Protein AF-A0A8S3IFV9-F1 (afdb_monomer_lite)

Sequence (75 aa):
RKALGKDLYDKVIIHTKLIESDYFGLQFTDTHNVEQWLDATKSIKKQRKTGPPYTFRFRVKFYTSDPRNLHEELT

Organism: NCBI:txid392030

Structure (mmCIF, N/CA/C/O backbone):
data_AF-A0A8S3IFV9-F1
#
_entry.id   AF-A0A8S3IFV9-F1
#
loop_
_atom_site.group_PDB
_atom_site.id
_atom_site.type_symbol
_atom_site.label_atom_id
_atom_site.label_alt_id
_atom_site.label_comp_id
_atom_site.label_asym_id
_atom_site.label_entity_id
_atom_site.label_seq_id
_atom_site.pdbx_PDB_ins_code
_atom_site.Cartn_x
_atom_site.Cartn_y
_atom_site.Cartn_z
_atom_site.occupancy
_atom_site.B_iso_or_equiv
_atom_site.auth_seq_id
_atom_site.auth_comp_id
_atom_site.auth_asym_id
_atom_site.auth_atom_id
_atom_site.pdbx_PDB_model_num
ATOM 1 N N . ARG A 1 1 ? -17.215 -7.590 8.284 1.00 56.81 1 ARG A N 1
ATOM 2 C CA . ARG A 1 1 ? -15.948 -8.250 7.871 1.00 56.81 1 ARG A CA 1
ATOM 3 C C . ARG A 1 1 ? -14.775 -7.298 8.101 1.00 56.81 1 ARG A C 1
ATOM 5 O O . ARG A 1 1 ? -14.892 -6.131 7.745 1.00 56.81 1 ARG A O 1
ATOM 12 N N . LYS A 1 2 ? -13.688 -7.753 8.736 1.00 81.12 2 LYS A N 1
ATOM 13 C CA . LYS A 1 2 ? -12.447 -6.974 8.896 1.00 81.12 2 LYS A CA 1
ATOM 14 C C . LYS A 1 2 ? -11.521 -7.330 7.729 1.00 81.12 2 LYS A C 1
ATOM 16 O O . 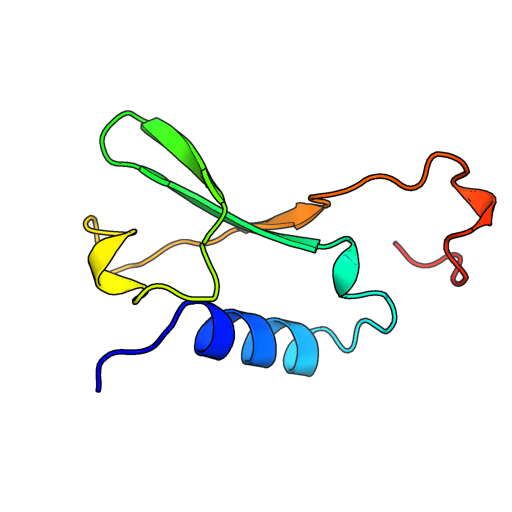LYS A 1 2 ? -10.823 -8.326 7.826 1.00 81.12 2 LYS A O 1
ATOM 21 N N . ALA A 1 3 ? -11.572 -6.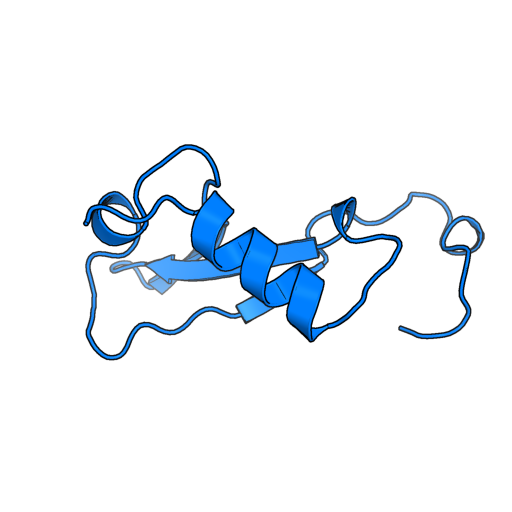566 6.638 1.00 90.69 3 ALA A N 1
ATOM 22 C CA . ALA A 1 3 ? -10.679 -6.792 5.500 1.00 90.69 3 ALA A CA 1
ATOM 23 C C . ALA A 1 3 ? -9.221 -6.509 5.898 1.00 90.69 3 ALA A C 1
ATOM 25 O O . ALA A 1 3 ? -8.945 -5.522 6.604 1.00 90.69 3 ALA A O 1
ATOM 26 N N . LEU A 1 4 ? -8.320 -7.390 5.477 1.00 96.44 4 LEU A N 1
ATOM 27 C CA . LEU A 1 4 ? -6.872 -7.235 5.552 1.00 96.44 4 LEU A CA 1
ATOM 28 C C . LEU A 1 4 ? -6.372 -6.370 4.397 1.00 96.44 4 LEU A C 1
ATOM 30 O O . LEU A 1 4 ? -7.055 -6.217 3.386 1.00 96.44 4 LEU A O 1
ATOM 34 N N . GLY A 1 5 ? -5.175 -5.800 4.542 1.00 95.62 5 GLY A N 1
ATOM 35 C CA . GLY A 1 5 ? -4.527 -5.084 3.446 1.00 95.62 5 GLY A CA 1
ATOM 36 C C . GLY A 1 5 ? -4.350 -5.974 2.213 1.00 95.62 5 GLY A C 1
ATOM 37 O O . GLY A 1 5 ? -4.582 -5.509 1.099 1.00 95.62 5 GLY A O 1
ATOM 38 N N . LYS A 1 6 ? -4.050 -7.266 2.424 1.00 95.69 6 LYS A N 1
ATOM 39 C CA . LYS A 1 6 ? -3.925 -8.265 1.356 1.00 95.69 6 L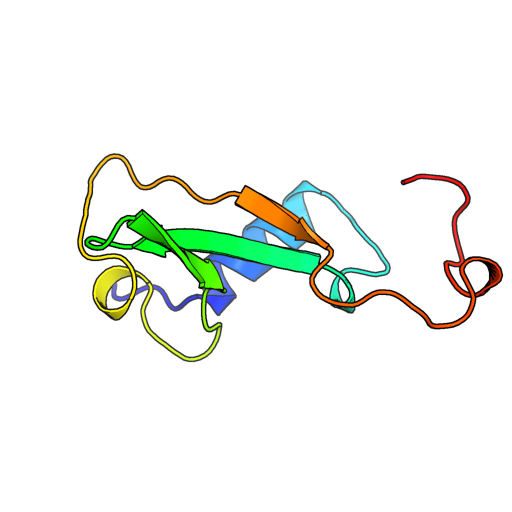YS A CA 1
ATOM 40 C C . LYS A 1 6 ? -5.196 -8.376 0.513 1.00 95.69 6 LYS A C 1
ATOM 42 O O . LYS A 1 6 ? -5.107 -8.368 -0.704 1.00 95.69 6 LYS A O 1
ATOM 47 N N . ASP A 1 7 ? -6.373 -8.376 1.141 1.00 96.25 7 ASP A N 1
ATOM 48 C CA . ASP A 1 7 ? -7.649 -8.523 0.425 1.00 96.25 7 ASP A CA 1
ATOM 49 C C . ASP A 1 7 ? -7.887 -7.392 -0.588 1.00 96.25 7 ASP A C 1
ATOM 51 O O . ASP A 1 7 ? -8.507 -7.597 -1.631 1.00 96.25 7 ASP A O 1
ATOM 55 N N . LEU A 1 8 ? -7.444 -6.172 -0.262 1.00 95.25 8 LEU A N 1
ATOM 56 C CA . LEU A 1 8 ? -7.523 -5.034 -1.177 1.00 95.25 8 LEU A CA 1
ATOM 57 C C . LEU A 1 8 ? -6.431 -5.114 -2.242 1.00 95.25 8 LEU A C 1
ATOM 59 O O . LEU A 1 8 ? -6.714 -4.871 -3.411 1.00 95.25 8 LEU A O 1
ATOM 63 N N . TYR A 1 9 ? -5.212 -5.461 -1.837 1.00 95.62 9 TYR A N 1
ATOM 64 C CA . TYR A 1 9 ? -4.078 -5.596 -2.740 1.00 95.62 9 TYR A CA 1
ATOM 65 C C . TYR A 1 9 ? -4.339 -6.635 -3.835 1.00 95.62 9 TYR A C 1
ATOM 67 O O . TYR A 1 9 ? -4.250 -6.304 -5.013 1.00 95.62 9 TYR A O 1
ATOM 75 N N . ASP A 1 10 ? -4.780 -7.838 -3.461 1.00 95.00 10 ASP A N 1
ATOM 76 C CA . ASP A 1 10 ? -5.093 -8.924 -4.396 1.00 95.00 10 ASP A CA 1
ATOM 77 C C . ASP A 1 10 ? -6.125 -8.479 -5.445 1.00 95.00 10 ASP A C 1
ATOM 79 O O . ASP A 1 10 ? -5.984 -8.768 -6.630 1.00 95.00 10 ASP A O 1
ATOM 83 N N . LYS A 1 11 ? -7.150 -7.717 -5.035 1.00 95.56 11 LYS A N 1
ATOM 84 C CA . LYS A 1 11 ? -8.154 -7.176 -5.965 1.00 95.56 11 LYS A CA 1
ATOM 85 C C . LYS A 1 11 ? -7.566 -6.183 -6.956 1.00 95.56 11 LYS A C 1
ATOM 87 O O . LYS A 1 11 ? -7.987 -6.174 -8.108 1.00 95.56 11 LYS A O 1
ATOM 92 N N . VAL A 1 12 ? -6.635 -5.342 -6.509 1.00 95.00 12 VAL A N 1
ATOM 93 C CA . VAL A 1 12 ? -5.946 -4.394 -7.389 1.00 95.00 12 VAL A CA 1
ATOM 94 C C . VAL A 1 12 ? -5.083 -5.154 -8.389 1.00 95.00 12 VAL A C 1
ATOM 96 O O . VAL A 1 12 ? -5.217 -4.888 -9.574 1.00 95.00 12 VAL A O 1
ATOM 99 N N . ILE A 1 13 ? -4.307 -6.151 -7.952 1.00 93.31 13 ILE A N 1
ATOM 100 C CA . ILE A 1 13 ? -3.469 -6.966 -8.848 1.00 93.31 13 ILE A CA 1
ATOM 101 C C . ILE A 1 13 ? -4.304 -7.724 -9.884 1.00 93.31 13 ILE A C 1
ATOM 103 O O . ILE A 1 13 ? -3.985 -7.700 -11.069 1.00 93.31 13 ILE A O 1
ATOM 107 N N . ILE A 1 14 ? -5.422 -8.331 -9.475 1.00 93.56 14 ILE A N 1
ATOM 108 C CA . ILE A 1 14 ? -6.347 -8.994 -10.410 1.00 93.56 14 ILE A CA 1
ATOM 109 C C . ILE A 1 14 ? -6.919 -7.992 -11.426 1.00 93.56 14 ILE A C 1
ATOM 111 O O . ILE A 1 14 ? -7.091 -8.328 -12.597 1.00 93.56 14 ILE A O 1
ATOM 115 N N . HIS A 1 15 ? -7.228 -6.768 -10.991 1.00 93.56 15 HIS A N 1
ATOM 116 C CA . HIS A 1 15 ? -7.789 -5.735 -11.858 1.00 93.56 15 HIS A CA 1
ATOM 117 C C . HIS A 1 15 ? -6.760 -5.162 -12.841 1.00 93.56 15 HIS A C 1
ATOM 119 O O . HIS A 1 15 ? -7.100 -4.937 -14.001 1.00 93.56 15 HIS A O 1
ATOM 125 N N . THR A 1 16 ? -5.520 -4.941 -12.398 1.00 90.38 16 THR A N 1
ATOM 126 C CA . THR A 1 16 ? -4.443 -4.390 -13.231 1.00 90.38 16 THR A CA 1
ATOM 127 C C . THR A 1 16 ? -3.771 -5.441 -14.109 1.00 90.38 16 THR A C 1
ATOM 129 O O . THR A 1 16 ? -3.179 -5.073 -15.116 1.00 90.38 16 THR A O 1
ATOM 132 N N . LYS A 1 17 ? -3.894 -6.734 -13.767 1.00 88.38 17 LYS A N 1
ATOM 133 C CA . LYS A 1 17 ? -3.296 -7.875 -14.485 1.00 88.38 17 LYS A CA 1
ATOM 134 C C . LYS A 1 17 ? -1.771 -7.784 -14.620 1.00 88.38 17 LYS A C 1
ATOM 136 O O . LYS A 1 17 ? -1.211 -8.236 -15.612 1.00 88.38 17 LYS A O 1
ATOM 141 N N . LEU A 1 18 ? -1.107 -7.204 -13.622 1.00 83.94 18 LEU A N 1
ATOM 142 C CA . LEU A 1 18 ? 0.350 -7.089 -13.608 1.00 83.94 18 LEU A CA 1
ATOM 143 C C . LEU A 1 18 ? 0.992 -8.440 -13.299 1.00 83.94 18 LEU A C 1
ATOM 145 O O . LEU A 1 18 ? 0.619 -9.090 -12.322 1.00 83.94 18 LEU A O 1
ATOM 149 N N . ILE A 1 19 ? 1.978 -8.821 -14.109 1.00 79.25 19 ILE A N 1
ATOM 150 C CA . ILE A 1 19 ? 2.796 -10.018 -13.887 1.00 79.25 19 ILE A CA 1
ATOM 151 C C . ILE A 1 19 ? 3.767 -9.766 -12.729 1.00 79.25 19 ILE A C 1
ATOM 153 O O . ILE A 1 19 ? 3.855 -10.559 -11.795 1.00 79.25 19 ILE A O 1
ATOM 157 N N . GLU A 1 20 ? 4.434 -8.614 -12.736 1.00 83.19 20 GLU A N 1
ATOM 158 C CA . GLU A 1 20 ? 5.453 -8.254 -11.750 1.00 83.19 20 GLU A CA 1
ATOM 159 C C . GLU A 1 20 ? 4.857 -7.444 -10.586 1.00 83.19 20 GLU A C 1
ATOM 161 O O . GLU A 1 20 ? 5.302 -6.345 -10.245 1.00 83.19 20 GLU A O 1
ATOM 166 N N . SER A 1 21 ? 3.803 -7.977 -9.957 1.00 84.38 21 SER A N 1
ATOM 167 C CA . SER A 1 21 ? 3.102 -7.277 -8.874 1.00 84.38 21 SER A CA 1
ATOM 168 C C . SER A 1 21 ? 4.004 -6.936 -7.690 1.00 84.38 21 SER A C 1
ATOM 170 O O . SER A 1 21 ? 3.745 -5.966 -6.988 1.00 84.38 21 SER A O 1
ATOM 172 N N . ASP A 1 22 ? 5.069 -7.699 -7.463 1.00 85.62 22 ASP A N 1
ATOM 173 C CA . ASP A 1 22 ? 5.913 -7.592 -6.268 1.00 85.62 22 ASP A CA 1
ATOM 174 C C . ASP A 1 22 ? 6.677 -6.262 -6.168 1.00 85.62 22 ASP A C 1
ATOM 176 O O . ASP A 1 22 ? 7.082 -5.857 -5.074 1.00 85.62 22 ASP A O 1
ATOM 180 N N . TYR A 1 23 ? 6.812 -5.532 -7.279 1.00 88.44 23 TYR A N 1
ATOM 181 C CA . TYR A 1 23 ? 7.390 -4.187 -7.288 1.00 88.44 23 TYR A CA 1
ATOM 182 C C . TYR A 1 23 ? 6.432 -3.113 -6.796 1.00 88.44 23 TYR A C 1
ATOM 184 O O . TYR A 1 23 ? 6.871 -2.006 -6.481 1.00 88.44 23 TYR A O 1
ATOM 192 N N . PHE A 1 24 ? 5.138 -3.404 -6.706 1.00 91.88 24 PHE A N 1
ATOM 193 C CA . PHE A 1 24 ? 4.119 -2.424 -6.382 1.00 91.88 24 PHE A CA 1
ATOM 194 C C . PHE A 1 24 ? 3.612 -2.559 -4.946 1.00 91.88 24 PHE A C 1
ATOM 196 O O . PHE A 1 24 ? 3.787 -3.549 -4.239 1.00 91.88 24 PHE A O 1
ATOM 203 N N . GLY A 1 25 ? 2.956 -1.504 -4.488 1.00 94.56 25 GLY A N 1
ATOM 204 C CA . GLY A 1 25 ? 2.281 -1.464 -3.208 1.00 94.56 25 GLY A CA 1
ATOM 205 C C . GLY A 1 25 ? 1.137 -0.465 -3.221 1.00 94.56 25 GLY A C 1
ATOM 206 O O . GLY A 1 25 ? 1.003 0.372 -4.116 1.00 94.56 25 GLY A O 1
ATOM 207 N N . LEU A 1 26 ? 0.312 -0.538 -2.183 1.00 96.50 26 LEU A N 1
ATOM 208 C CA . LEU A 1 26 ? -0.706 0.468 -1.913 1.00 96.50 26 LEU A CA 1
ATOM 209 C C . LEU A 1 26 ? -0.195 1.431 -0.851 1.00 96.50 26 LEU A C 1
ATOM 211 O O . LEU A 1 26 ? 0.292 1.005 0.192 1.00 96.50 26 LEU A O 1
ATOM 215 N N . GLN A 1 27 ? -0.346 2.722 -1.100 1.00 96.31 27 GLN A N 1
ATOM 216 C CA . GLN A 1 27 ? 0.074 3.792 -0.210 1.00 96.31 27 GLN A CA 1
ATOM 217 C C . GLN A 1 27 ? -1.130 4.656 0.180 1.00 96.31 27 GLN A C 1
ATOM 219 O O . GLN A 1 27 ? -2.064 4.834 -0.604 1.00 96.31 27 GLN A O 1
ATOM 224 N N . PHE A 1 28 ? -1.126 5.209 1.388 1.00 95.19 28 PHE A N 1
ATOM 225 C CA . PHE A 1 28 ? -2.137 6.148 1.867 1.00 95.19 28 PHE A CA 1
ATOM 226 C C . PHE A 1 28 ? -1.495 7.255 2.709 1.00 95.19 28 PHE A C 1
ATOM 228 O O . PHE A 1 28 ? -0.421 7.070 3.265 1.00 95.19 28 PHE A O 1
ATOM 235 N N . THR A 1 29 ? -2.159 8.404 2.830 1.00 93.62 29 THR A N 1
ATOM 236 C CA . THR A 1 29 ? -1.702 9.517 3.686 1.00 93.62 29 THR A CA 1
ATOM 237 C C . THR A 1 29 ? -2.328 9.416 5.076 1.00 93.62 29 THR A C 1
ATOM 239 O O . THR A 1 29 ? -3.549 9.483 5.180 1.00 93.62 29 THR A O 1
ATOM 242 N N . ASP A 1 30 ? -1.560 9.222 6.138 1.00 91.00 30 ASP A N 1
ATOM 243 C CA . ASP A 1 30 ? -2.109 9.076 7.488 1.00 91.00 30 ASP A CA 1
ATOM 244 C C . ASP A 1 30 ? -2.688 10.392 8.065 1.00 91.00 30 ASP A C 1
ATOM 246 O O . ASP A 1 30 ? -2.795 11.412 7.383 1.00 91.00 30 ASP A O 1
ATOM 250 N N . THR A 1 31 ? -3.110 10.371 9.332 1.00 89.81 31 THR A N 1
ATOM 251 C CA . THR A 1 31 ? -3.660 11.553 10.024 1.00 89.81 31 THR A CA 1
ATOM 252 C C . THR A 1 31 ? -2.640 12.666 10.257 1.00 89.81 31 THR A C 1
ATOM 254 O O . THR A 1 31 ? -3.040 13.786 10.552 1.00 89.81 31 THR A O 1
ATOM 257 N N . HIS A 1 32 ? -1.347 12.371 10.134 1.00 91.12 32 HIS A N 1
ATOM 258 C CA . HIS A 1 32 ? -0.246 13.318 10.293 1.00 91.12 32 HIS A CA 1
ATOM 259 C C . HIS A 1 32 ? 0.282 13.810 8.938 1.00 91.12 32 HIS A C 1
ATOM 261 O O . HIS A 1 32 ? 1.358 14.395 8.874 1.00 91.12 32 HIS A O 1
ATOM 267 N N . ASN A 1 33 ? -0.467 13.578 7.853 1.00 90.00 33 ASN A N 1
ATOM 268 C CA . ASN A 1 33 ? -0.067 13.875 6.478 1.00 90.00 33 ASN A CA 1
ATOM 269 C C . ASN A 1 33 ? 1.198 13.137 6.005 1.00 90.00 33 ASN A C 1
ATOM 271 O O . ASN A 1 33 ? 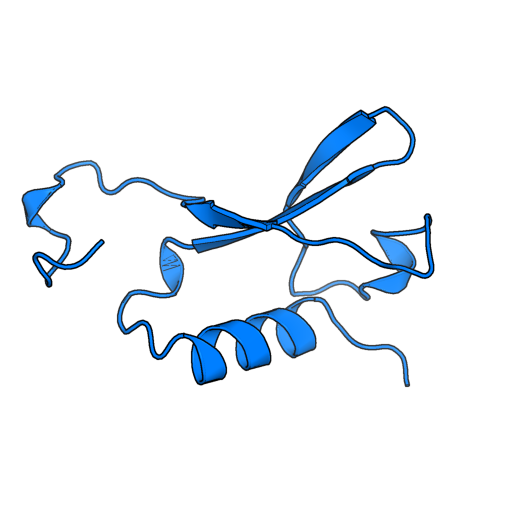1.821 13.545 5.027 1.00 90.00 33 ASN A O 1
ATOM 275 N N . VAL A 1 34 ? 1.550 12.018 6.640 1.00 93.12 34 VAL A N 1
ATOM 276 C CA . VAL A 1 34 ? 2.697 11.198 6.247 1.00 93.12 34 VAL A CA 1
ATOM 277 C C . VAL A 1 34 ? 2.230 10.087 5.319 1.00 93.12 34 VAL A C 1
ATOM 279 O O . VAL A 1 34 ? 1.220 9.423 5.563 1.00 93.12 34 VAL A O 1
ATOM 282 N N . GLU A 1 35 ? 2.964 9.857 4.234 1.00 94.25 35 GLU A N 1
ATOM 283 C CA . GLU A 1 35 ? 2.671 8.726 3.367 1.00 94.25 35 GLU A CA 1
ATOM 284 C C . GLU A 1 35 ? 3.096 7.406 4.014 1.00 94.25 35 GLU A C 1
ATOM 286 O O . GLU A 1 35 ? 4.211 7.262 4.510 1.00 94.25 35 GLU A O 1
ATOM 291 N N . GLN A 1 36 ? 2.198 6.427 4.005 1.00 95.25 36 GLN A N 1
ATOM 292 C CA . GLN A 1 36 ? 2.384 5.118 4.614 1.00 95.25 36 GLN A CA 1
ATOM 293 C C . GLN A 1 36 ? 2.024 4.027 3.614 1.00 95.25 36 GLN A C 1
ATOM 295 O O . GLN A 1 36 ? 1.024 4.124 2.899 1.00 95.25 36 GLN A O 1
ATOM 300 N N . TRP A 1 37 ? 2.822 2.963 3.584 1.00 96.12 37 TRP A N 1
ATOM 301 C CA . TRP A 1 37 ? 2.479 1.755 2.843 1.00 96.12 37 TRP A CA 1
ATOM 302 C C . TRP A 1 37 ? 1.429 0.950 3.608 1.00 96.12 37 TRP A C 1
ATOM 304 O O . TRP A 1 37 ? 1.500 0.798 4.826 1.00 96.12 37 TRP A O 1
ATOM 314 N N . LEU A 1 38 ? 0.460 0.406 2.882 1.00 96.25 38 LEU A N 1
ATOM 315 C CA . LEU A 1 38 ? -0.523 -0.518 3.417 1.00 96.25 38 LEU A CA 1
ATOM 316 C C . LEU A 1 38 ? 0.160 -1.846 3.754 1.00 96.25 38 LEU A C 1
ATOM 318 O O . LEU A 1 38 ? 0.703 -2.523 2.882 1.00 96.25 38 LEU A O 1
ATOM 322 N N . ASP A 1 39 ? 0.093 -2.243 5.018 1.00 95.62 39 ASP A N 1
ATOM 323 C CA . ASP A 1 39 ? 0.539 -3.555 5.469 1.00 95.62 39 ASP A CA 1
ATOM 324 C C . ASP A 1 39 ? -0.511 -4.607 5.092 1.00 95.62 39 ASP A C 1
ATOM 326 O O . ASP A 1 39 ? -1.670 -4.535 5.523 1.00 95.62 39 ASP A O 1
ATOM 330 N N . ALA A 1 40 ? -0.102 -5.593 4.294 1.00 94.00 40 ALA A N 1
ATOM 331 C CA . ALA A 1 40 ? -0.964 -6.668 3.822 1.00 94.00 40 ALA A CA 1
ATOM 332 C C . ALA A 1 40 ? -1.483 -7.562 4.965 1.00 94.00 40 ALA A C 1
ATOM 334 O O . ALA A 1 40 ? -2.593 -8.089 4.877 1.00 94.00 40 ALA A O 1
ATOM 335 N N . THR A 1 41 ? -0.721 -7.688 6.055 1.00 94.75 41 THR A N 1
ATOM 336 C CA . THR A 1 41 ? -1.022 -8.576 7.191 1.00 94.75 41 THR A CA 1
ATOM 337 C C . THR A 1 41 ? -1.995 -7.960 8.196 1.00 94.75 41 THR A C 1
ATOM 339 O O . THR A 1 41 ? -2.616 -8.663 8.994 1.00 94.75 41 THR A O 1
ATOM 342 N N . LYS A 1 42 ? -2.162 -6.633 8.170 1.00 95.12 42 LYS A N 1
ATOM 343 C CA . LYS A 1 42 ? -2.998 -5.896 9.124 1.00 95.12 42 LYS A CA 1
ATOM 344 C C . LYS A 1 42 ? -4.332 -5.511 8.501 1.00 95.12 42 LYS A C 1
ATOM 346 O O . LYS A 1 42 ? -4.463 -5.291 7.300 1.00 95.12 42 LYS A O 1
ATOM 351 N N . SER A 1 43 ? -5.352 -5.352 9.343 1.00 94.38 43 SER A N 1
ATOM 352 C CA . SER A 1 43 ? -6.651 -4.868 8.872 1.00 94.38 43 SER A CA 1
ATOM 353 C C . SER A 1 43 ? -6.563 -3.429 8.367 1.00 94.38 43 SER A C 1
ATOM 355 O O . SER A 1 43 ? -5.986 -2.573 9.038 1.00 94.38 43 SER A O 1
ATOM 357 N N . ILE A 1 44 ? -7.211 -3.147 7.234 1.00 92.56 44 ILE A N 1
ATOM 358 C CA . ILE A 1 44 ? -7.233 -1.817 6.606 1.00 92.56 44 ILE A CA 1
ATOM 359 C C . ILE A 1 44 ? -7.731 -0.758 7.596 1.00 92.56 44 ILE A C 1
ATOM 361 O O . ILE A 1 44 ? -7.090 0.271 7.775 1.00 92.56 44 ILE A O 1
ATOM 365 N N . LYS A 1 45 ? -8.812 -1.049 8.333 1.00 90.88 45 LYS A N 1
ATOM 366 C CA . LYS A 1 45 ? -9.398 -0.118 9.317 1.00 90.88 45 LYS A CA 1
ATOM 367 C C . LYS A 1 45 ? -8.474 0.210 10.495 1.00 90.88 45 LYS A C 1
ATOM 369 O O . LYS A 1 45 ? -8.649 1.242 11.130 1.00 90.88 45 LYS A O 1
ATOM 374 N N . LYS A 1 46 ? -7.519 -0.670 10.822 1.00 91.12 46 LYS A N 1
ATOM 375 C CA . LYS A 1 46 ? -6.549 -0.420 11.903 1.00 91.12 46 LYS A CA 1
ATOM 376 C C . LYS A 1 46 ? -5.437 0.537 11.469 1.00 91.12 46 LYS A C 1
ATOM 378 O O . LYS A 1 46 ? -4.870 1.210 12.320 1.00 91.12 46 LYS A O 1
ATOM 383 N N . GLN A 1 47 ? -5.141 0.581 10.173 1.00 91.94 47 GLN A N 1
ATOM 384 C CA . GLN A 1 47 ? -4.061 1.381 9.595 1.00 91.94 47 GLN A CA 1
ATOM 385 C C . GLN A 1 47 ? -4.585 2.717 9.063 1.00 91.94 47 GLN A C 1
ATOM 387 O O . GLN A 1 47 ? -4.037 3.775 9.352 1.00 91.94 47 GLN A O 1
ATOM 392 N N . ARG A 1 48 ? -5.708 2.676 8.338 1.00 89.94 48 ARG A N 1
ATOM 393 C CA . ARG A 1 48 ? -6.388 3.842 7.781 1.00 89.94 48 ARG A CA 1
ATOM 394 C C . ARG A 1 48 ? -7.615 4.183 8.623 1.00 89.94 48 ARG A C 1
ATOM 396 O O . ARG A 1 48 ? -8.700 3.644 8.409 1.00 89.94 48 ARG A O 1
ATOM 403 N N . LYS A 1 49 ? -7.428 5.097 9.576 1.00 85.31 49 LYS A N 1
ATOM 404 C CA . LYS A 1 49 ? -8.502 5.573 10.464 1.00 85.31 49 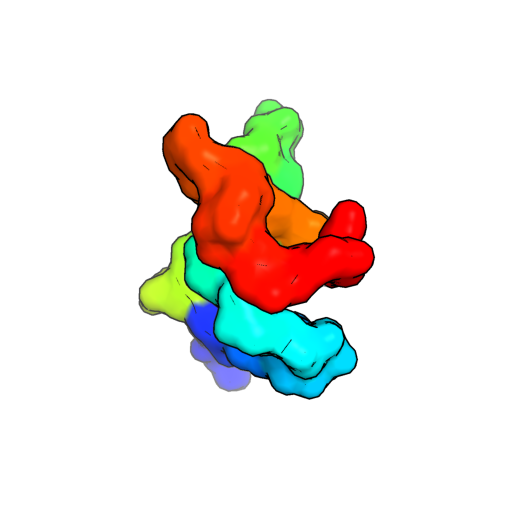LYS A CA 1
ATOM 405 C C . LYS A 1 49 ? -9.407 6.613 9.794 1.00 85.31 49 LYS A C 1
ATOM 407 O O . LYS A 1 49 ? -10.602 6.623 10.054 1.00 85.31 49 LYS A O 1
ATOM 412 N N . THR A 1 50 ? -8.856 7.439 8.904 1.00 83.12 50 THR A N 1
ATOM 413 C CA . THR A 1 50 ? -9.596 8.514 8.225 1.00 83.12 50 THR A CA 1
ATOM 414 C C . THR A 1 50 ? -10.364 7.991 7.014 1.00 83.12 50 THR A C 1
ATOM 416 O O . THR A 1 50 ? -9.750 7.544 6.039 1.00 83.12 50 THR A O 1
ATOM 419 N N . GLY A 1 51 ? -11.692 8.071 7.083 1.00 77.69 51 GLY A N 1
ATOM 420 C CA . GLY A 1 51 ? -12.643 7.723 6.027 1.00 77.69 51 GLY A CA 1
ATOM 421 C C . GLY A 1 51 ? -13.987 7.254 6.605 1.00 77.69 51 GLY A C 1
ATOM 422 O O . GLY A 1 51 ? -14.107 7.130 7.827 1.00 77.69 51 GLY A O 1
ATOM 423 N N . PRO A 1 52 ? -14.974 6.930 5.749 1.00 81.62 52 PRO A N 1
ATOM 424 C CA . PRO A 1 52 ? -14.956 7.029 4.281 1.00 81.62 52 PRO A CA 1
ATOM 425 C C . PRO A 1 52 ? -15.103 8.476 3.735 1.00 81.62 52 PRO A C 1
ATOM 427 O O . PRO A 1 52 ? -15.590 9.333 4.469 1.00 81.62 52 PRO A O 1
ATOM 430 N N . PRO A 1 53 ? -14.703 8.747 2.465 1.00 85.75 53 PRO A N 1
ATOM 431 C CA . PRO A 1 53 ? -14.096 7.799 1.523 1.00 85.75 53 PRO A CA 1
ATOM 432 C C . PRO A 1 53 ? -12.640 7.462 1.888 1.00 85.75 53 PRO A C 1
ATOM 434 O O . PRO A 1 53 ? -11.903 8.287 2.425 1.00 85.75 53 PRO A O 1
ATOM 437 N N . TYR A 1 54 ? -12.234 6.215 1.630 1.00 89.38 54 TYR A N 1
ATOM 438 C CA . TYR A 1 54 ? -10.842 5.785 1.779 1.00 89.38 54 TYR A CA 1
ATOM 439 C C . TYR A 1 54 ? -10.107 5.947 0.449 1.00 89.38 54 TYR A C 1
ATOM 441 O O . TYR A 1 54 ? -10.575 5.441 -0.568 1.00 89.38 54 TYR A O 1
ATOM 449 N N . THR A 1 55 ? -8.935 6.582 0.477 1.00 92.31 55 THR A N 1
ATOM 450 C CA . THR A 1 55 ? -8.106 6.798 -0.716 1.00 92.31 55 THR A CA 1
ATOM 451 C C . THR A 1 55 ? -6.785 6.052 -0.579 1.00 92.31 55 THR A C 1
ATOM 453 O O . THR A 1 55 ? -6.055 6.254 0.394 1.00 92.31 55 THR A O 1
ATOM 456 N N . PHE A 1 56 ? -6.477 5.221 -1.575 1.00 95.31 56 PHE A N 1
ATOM 457 C CA . PHE A 1 56 ? -5.210 4.506 -1.714 1.00 95.31 56 PHE A CA 1
ATOM 458 C C . PHE A 1 56 ? -4.596 4.818 -3.077 1.00 95.31 56 PHE A C 1
ATOM 460 O O . PHE A 1 56 ? -5.316 5.021 -4.053 1.00 95.31 56 PHE A O 1
ATOM 467 N N . ARG A 1 57 ? -3.268 4.855 -3.136 1.00 95.44 57 ARG A N 1
ATOM 468 C CA . ARG A 1 57 ? -2.485 5.063 -4.355 1.00 95.44 57 ARG A CA 1
ATOM 469 C C . ARG A 1 57 ? -1.691 3.798 -4.646 1.00 95.44 57 ARG A C 1
ATOM 471 O O . ARG A 1 57 ? -0.968 3.331 -3.772 1.00 95.44 57 ARG A O 1
ATOM 478 N N . PHE A 1 58 ? -1.832 3.255 -5.846 1.00 95.00 58 PHE A N 1
ATOM 479 C CA . PHE A 1 58 ? -1.019 2.140 -6.322 1.00 95.00 58 PHE A CA 1
ATOM 480 C C . PHE A 1 58 ? 0.299 2.692 -6.877 1.00 95.00 58 PHE A C 1
ATOM 482 O O . PHE A 1 58 ? 0.269 3.572 -7.736 1.00 95.00 58 PHE A O 1
ATOM 489 N N . ARG A 1 59 ? 1.439 2.275 -6.316 1.00 93.19 59 ARG A N 1
ATOM 490 C CA . ARG A 1 59 ? 2.763 2.856 -6.608 1.00 93.19 59 ARG A CA 1
ATOM 491 C C . ARG A 1 59 ? 3.869 1.810 -6.567 1.00 93.19 59 ARG A C 1
ATOM 493 O O . ARG A 1 59 ? 3.737 0.813 -5.864 1.00 93.19 59 ARG A O 1
ATOM 500 N N . VAL A 1 60 ? 4.977 2.096 -7.249 1.00 90.31 60 VAL A N 1
ATOM 501 C CA . VAL A 1 60 ? 6.226 1.326 -7.151 1.00 90.31 60 VAL A CA 1
ATOM 502 C C . VAL A 1 60 ? 6.799 1.462 -5.738 1.00 90.31 60 VAL A C 1
ATOM 504 O O . VAL A 1 60 ? 6.997 2.570 -5.238 1.00 90.31 60 VAL A O 1
ATOM 507 N N . LYS A 1 61 ? 7.024 0.326 -5.082 1.00 86.88 61 LYS A N 1
ATOM 508 C CA . LYS A 1 61 ? 7.580 0.190 -3.733 1.00 86.88 61 LYS A CA 1
ATOM 509 C C . LYS A 1 61 ? 9.051 -0.211 -3.758 1.00 86.88 61 LYS A C 1
ATOM 511 O O . LYS A 1 61 ? 9.812 0.238 -2.903 1.00 86.88 61 LYS A O 1
ATOM 516 N N . PHE A 1 62 ? 9.441 -1.032 -4.726 1.00 81.69 62 PHE A N 1
ATOM 517 C CA . PHE A 1 62 ? 10.814 -1.478 -4.910 1.00 81.69 62 PHE A CA 1
ATOM 518 C C . PHE A 1 62 ? 11.230 -1.214 -6.351 1.00 81.69 62 PHE A C 1
ATOM 520 O O . PHE A 1 62 ? 10.486 -1.531 -7.273 1.00 81.69 62 PHE A O 1
ATOM 527 N N . TYR A 1 63 ? 12.413 -0.638 -6.537 1.00 68.25 63 TYR A N 1
ATOM 528 C CA . TYR A 1 63 ? 13.044 -0.541 -7.847 1.00 68.25 63 TYR A CA 1
ATOM 529 C C . TYR A 1 63 ? 13.993 -1.726 -7.998 1.00 68.25 63 TYR A C 1
ATOM 531 O O . TYR A 1 63 ? 14.757 -2.024 -7.076 1.00 68.25 63 TYR A O 1
ATOM 539 N N . THR A 1 64 ? 13.955 -2.406 -9.143 1.00 64.31 64 THR A N 1
ATOM 540 C CA . THR A 1 64 ? 15.053 -3.301 -9.521 1.00 64.31 64 THR A CA 1
ATOM 541 C C . THR A 1 64 ? 16.324 -2.468 -9.706 1.00 64.31 64 THR A C 1
ATOM 543 O O . THR A 1 64 ? 16.280 -1.360 -10.240 1.00 64.31 64 THR A O 1
ATOM 546 N N . SER A 1 65 ? 17.462 -2.984 -9.245 1.00 63.16 65 SER A N 1
ATOM 547 C CA . SER A 1 65 ? 18.778 -2.362 -9.436 1.00 63.16 65 SER A CA 1
ATOM 548 C C . SER A 1 65 ? 19.210 -2.320 -10.906 1.00 63.16 65 SER A C 1
ATOM 550 O O . SER A 1 65 ? 20.098 -1.543 -11.248 1.00 63.16 65 SER A O 1
ATOM 552 N N . ASP A 1 66 ? 18.565 -3.105 -11.772 1.00 60.00 66 ASP A N 1
ATOM 553 C CA . ASP A 1 66 ? 18.714 -3.028 -13.224 1.00 60.00 66 ASP A CA 1
ATOM 554 C C . ASP A 1 66 ? 17.325 -2.912 -13.878 1.00 60.00 66 ASP A C 1
ATOM 556 O O . ASP A 1 66 ? 16.538 -3.861 -13.782 1.00 60.00 66 ASP A O 1
ATOM 560 N N . PRO A 1 67 ? 16.992 -1.782 -14.531 1.00 59.06 67 PRO A N 1
ATOM 561 C CA . PRO A 1 67 ? 15.707 -1.594 -15.204 1.00 59.06 67 PRO A CA 1
ATOM 562 C C . PRO A 1 67 ? 15.472 -2.582 -16.358 1.00 59.06 67 PRO A C 1
ATOM 564 O O . PRO A 1 67 ? 14.332 -2.752 -16.768 1.00 59.06 67 PRO A O 1
ATOM 567 N N . ARG A 1 68 ? 16.512 -3.278 -16.848 1.00 58.88 68 ARG A N 1
ATOM 568 C CA . ARG A 1 68 ? 16.396 -4.331 -17.876 1.00 58.88 68 ARG A CA 1
ATOM 569 C C . ARG A 1 68 ? 15.881 -5.66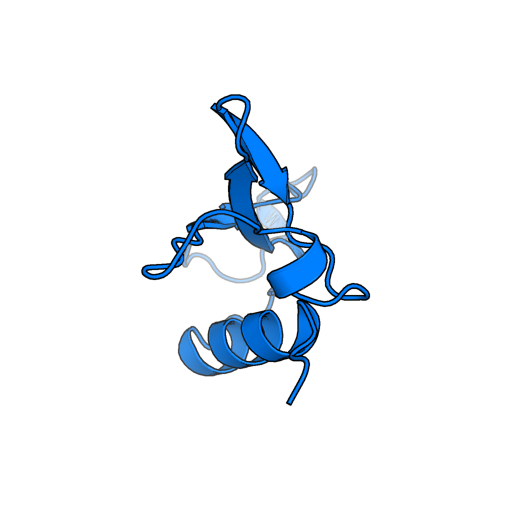9 -17.335 1.00 58.88 68 ARG A C 1
ATOM 571 O O . ARG A 1 68 ? 15.609 -6.565 -18.125 1.00 58.88 68 ARG A O 1
ATOM 578 N N . ASN A 1 69 ? 15.784 -5.819 -16.011 1.00 58.22 69 ASN A N 1
ATOM 579 C CA . ASN A 1 69 ? 15.207 -7.010 -15.381 1.00 58.22 69 ASN A CA 1
ATOM 580 C C . ASN A 1 69 ? 13.674 -6.958 -15.293 1.00 58.22 69 ASN A C 1
ATOM 582 O O . ASN A 1 69 ? 13.083 -7.964 -14.914 1.00 58.22 69 ASN A O 1
ATOM 586 N N . LEU A 1 70 ? 13.048 -5.814 -15.605 1.00 57.62 70 LEU A N 1
ATOM 587 C CA . LEU A 1 70 ? 11.601 -5.740 -15.818 1.00 57.62 70 LEU A CA 1
ATOM 588 C C . LEU A 1 70 ? 11.323 -6.402 -17.165 1.00 57.62 70 LEU A C 1
ATOM 590 O O . LEU A 1 70 ? 11.798 -5.936 -18.202 1.00 57.62 70 LEU A O 1
ATOM 594 N N . HIS A 1 71 ? 10.636 -7.539 -17.140 1.00 57.19 71 HIS A N 1
ATOM 595 C CA . HIS A 1 71 ? 10.545 -8.410 -18.311 1.00 57.19 71 HIS A CA 1
ATOM 596 C C . HIS A 1 71 ? 9.570 -7.894 -19.392 1.00 57.19 71 HIS A C 1
ATOM 598 O O . HIS A 1 71 ? 9.503 -8.486 -20.471 1.00 57.19 71 HIS A O 1
ATOM 604 N N . GLU A 1 72 ? 8.854 -6.789 -19.144 1.00 54.88 72 GLU A N 1
ATOM 605 C CA . GLU A 1 72 ? 7.973 -6.131 -20.117 1.00 54.88 72 GLU A CA 1
ATOM 606 C C . GLU A 1 72 ? 8.273 -4.627 -20.252 1.00 54.88 72 GLU A C 1
ATOM 608 O O . GLU A 1 72 ? 8.224 -3.870 -19.285 1.00 54.88 72 GLU A O 1
ATOM 613 N N . GLU A 1 73 ? 8.495 -4.176 -21.493 1.00 51.59 73 GLU A N 1
ATOM 614 C CA . GLU A 1 73 ? 8.565 -2.765 -21.922 1.00 51.59 73 GLU A CA 1
ATOM 615 C C . GLU A 1 73 ? 7.190 -2.052 -21.851 1.00 51.59 73 GLU A C 1
ATOM 617 O O . GLU A 1 73 ? 6.808 -1.302 -22.750 1.00 51.59 73 GLU A O 1
ATOM 622 N N . LEU A 1 74 ? 6.403 -2.299 -20.802 1.00 49.31 74 LEU A N 1
ATOM 623 C CA . LEU A 1 74 ? 5.093 -1.687 -20.576 1.00 49.31 74 LEU A CA 1
ATOM 624 C C . LEU A 1 74 ? 4.930 -1.320 -19.094 1.00 49.31 74 LEU A C 1
ATOM 626 O O . LEU A 1 74 ? 4.218 -1.985 -18.343 1.00 49.31 74 LEU A O 1
ATOM 630 N N . THR A 1 75 ? 5.582 -0.244 -18.650 1.00 49.62 75 THR A N 1
ATOM 631 C CA . THR A 1 75 ? 5.208 0.478 -17.418 1.00 49.62 75 THR A CA 1
ATOM 632 C C . THR A 1 75 ? 5.358 1.977 -17.614 1.00 49.62 75 THR A C 1
ATOM 634 O O . THR A 1 75 ? 6.420 2.401 -18.119 1.00 49.62 75 THR A O 1
#

Radius of gyration: 13.74 Å; chains: 1; bounding box: 35×24×34 Å

Foldseek 3Di:
DQAALQNVLVVVCVVVVDPPSVQKFKWAQAPVRDIDTGDRGGGPCVGHVDDDVGDIDIDGPDDDPDPPVRVDPPD

Secondary structure (DSSP, 8-state):
---BHHHHHHHHHHHHT-S-GGGEEEEEE-TTS-EEEPPTTSBHHHH--S-SSP--EEEE----SSGGGSS-S--

InterPro domains:
  IPR000299 FERM domain [PS50057] (1-75)
  IPR018979 FERM, N-terminal [PF09379] (2-49)
  IPR029071 Ubiquitin-like domain superfamily [SSF54236] (2-64)

pLDDT: mean 84.98, std 13.94, range [49.31, 96.5]